Protein AF-A0A9X8VDI2-F1 (afdb_monomer_lite)

Secondary structure (DSSP, 8-state):
---EEEEEEE--SSSS-EEEEEEEE--STT-EEEE--SEEESBTTB---GGGTT-SS--EEEEEEEEEEEEEE---BTTB--EEEEE--B--SS-HHHHHH-B-SS--SSS-EEEEESSSS--TT-TTB--TTS-EEEPTT--TT---EEEEEEEEEEEEE--STTTT---

Structure (mmCIF, N/CA/C/O backbone):
data_AF-A0A9X8VDI2-F1
#
_entry.id   AF-A0A9X8VDI2-F1
#
loop_
_atom_site.group_PDB
_atom_site.id
_atom_site.type_symbol
_atom_site.label_atom_id
_atom_site.label_alt_id
_atom_site.label_comp_id
_atom_site.label_asym_id
_atom_site.label_entity_id
_atom_site.label_seq_id
_atom_site.pdbx_PDB_ins_code
_atom_site.Cartn_x
_atom_site.Cartn_y
_atom_site.Cartn_z
_atom_site.occupancy
_atom_site.B_iso_or_equiv
_atom_site.auth_seq_id
_atom_site.auth_comp_id
_atom_site.auth_asym_id
_atom_site.auth_atom_id
_atom_site.pdbx_PDB_model_num
ATOM 1 N N . MET A 1 1 ? -3.821 7.337 20.332 1.00 27.84 1 MET A N 1
ATOM 2 C CA . MET A 1 1 ? -2.584 6.527 20.353 1.00 27.84 1 MET A CA 1
ATOM 3 C C . MET A 1 1 ? -2.628 5.648 19.112 1.00 27.84 1 MET A C 1
ATOM 5 O O . MET A 1 1 ? -3.601 4.920 18.963 1.00 27.84 1 MET A O 1
ATOM 9 N N . PHE A 1 2 ? -1.715 5.857 18.162 1.00 29.69 2 PHE A N 1
ATOM 10 C CA . PHE A 1 2 ? -1.775 5.280 16.810 1.00 29.69 2 PHE A CA 1
ATOM 11 C C . PHE A 1 2 ? -1.030 3.942 16.758 1.00 29.69 2 PHE A C 1
ATOM 13 O O . PHE A 1 2 ? 0.039 3.830 17.352 1.00 29.69 2 PHE A O 1
ATOM 20 N N . GLY A 1 3 ? -1.605 2.956 16.066 1.00 29.02 3 GLY A N 1
ATOM 21 C CA . GLY A 1 3 ? -0.932 1.697 15.751 1.00 29.02 3 GLY A CA 1
ATOM 22 C C . GLY A 1 3 ? 0.097 1.911 14.644 1.00 29.02 3 GLY A C 1
ATOM 23 O O . GLY A 1 3 ? -0.176 2.607 13.665 1.00 29.02 3 GLY A O 1
ATOM 24 N N . LEU A 1 4 ? 1.283 1.349 14.832 1.00 32.28 4 LEU A N 1
ATOM 25 C CA . LEU A 1 4 ? 2.381 1.329 13.875 1.00 32.28 4 LEU A CA 1
ATOM 26 C C . LEU A 1 4 ? 2.531 -0.109 13.361 1.00 32.28 4 LEU A C 1
ATOM 28 O O . LEU A 1 4 ? 2.728 -1.028 14.159 1.00 32.28 4 LEU A O 1
ATOM 32 N N . LEU A 1 5 ? 2.415 -0.306 12.048 1.00 30.62 5 LEU A N 1
ATOM 33 C CA . LEU A 1 5 ? 2.764 -1.564 11.388 1.00 30.62 5 LEU A CA 1
ATOM 34 C C . LEU A 1 5 ? 4.157 -1.405 10.792 1.00 30.62 5 LEU A C 1
ATOM 36 O O . LEU A 1 5 ? 4.318 -0.597 9.880 1.00 30.62 5 LEU A O 1
ATOM 40 N N . THR A 1 6 ? 5.145 -2.146 11.291 1.00 32.78 6 THR A N 1
ATOM 41 C CA . THR A 1 6 ? 6.490 -2.179 10.691 1.00 32.78 6 THR A CA 1
ATOM 42 C C . THR A 1 6 ? 6.618 -3.413 9.801 1.00 32.78 6 THR A C 1
ATOM 44 O O . THR A 1 6 ? 6.238 -4.512 10.210 1.00 32.78 6 THR A O 1
ATOM 47 N N . PHE A 1 7 ? 7.162 -3.258 8.598 1.00 40.97 7 PHE A N 1
ATOM 48 C CA . PHE A 1 7 ? 7.333 -4.337 7.631 1.00 40.97 7 PHE A CA 1
ATOM 49 C C . PHE A 1 7 ? 8.689 -4.282 6.931 1.00 40.97 7 PHE A C 1
ATOM 51 O O . PHE A 1 7 ? 9.320 -3.227 6.808 1.00 40.97 7 PHE A O 1
ATOM 58 N N . SER A 1 8 ? 9.094 -5.438 6.416 1.00 32.66 8 SER A N 1
ATOM 59 C CA . SER A 1 8 ? 10.235 -5.595 5.526 1.00 32.66 8 SER A CA 1
ATOM 60 C C . SER A 1 8 ? 9.744 -6.259 4.228 1.00 32.66 8 SER A C 1
ATOM 62 O O . SER A 1 8 ? 9.146 -7.329 4.227 1.00 32.66 8 SER A O 1
ATOM 64 N N . ALA A 1 9 ? 9.901 -5.568 3.095 1.00 33.50 9 ALA A N 1
ATOM 65 C CA . ALA A 1 9 ? 9.473 -6.038 1.772 1.00 33.50 9 ALA A CA 1
ATOM 66 C C . ALA A 1 9 ? 10.659 -6.575 0.955 1.00 33.50 9 ALA A C 1
ATOM 68 O O . ALA A 1 9 ? 11.497 -5.788 0.530 1.00 33.50 9 ALA A O 1
ATOM 69 N N . TRP A 1 10 ? 10.743 -7.880 0.688 1.00 35.03 10 TRP A N 1
ATOM 70 C CA . TRP A 1 10 ? 11.850 -8.453 -0.091 1.00 35.03 10 TRP A CA 1
ATOM 71 C C . TRP A 1 10 ? 11.671 -8.279 -1.598 1.00 35.03 10 TRP A C 1
ATOM 73 O O . TRP A 1 10 ? 10.727 -8.807 -2.182 1.00 35.03 10 TR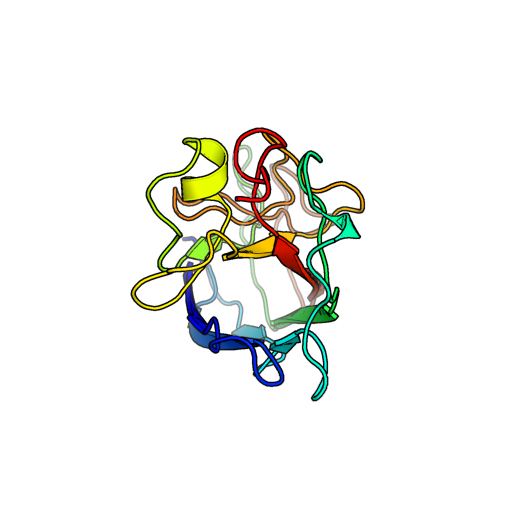P A O 1
ATOM 83 N N . SER A 1 11 ? 12.617 -7.583 -2.250 1.00 35.19 11 SER A N 1
ATOM 84 C CA . SER A 1 11 ? 12.797 -7.681 -3.702 1.00 35.19 11 SER A CA 1
ATOM 85 C C . SER A 1 11 ? 13.774 -8.818 -3.991 1.00 35.19 11 SER A C 1
ATOM 87 O O . SER A 1 11 ? 14.989 -8.655 -3.852 1.00 35.19 11 SER A O 1
ATOM 89 N N . ALA A 1 12 ? 13.260 -9.984 -4.375 1.00 29.02 12 ALA A N 1
ATOM 90 C CA . ALA A 1 12 ? 14.117 -11.021 -4.922 1.00 29.02 12 ALA A CA 1
ATOM 91 C C . ALA A 1 12 ? 14.601 -10.584 -6.312 1.00 29.02 12 ALA A C 1
ATOM 93 O O . ALA A 1 12 ? 1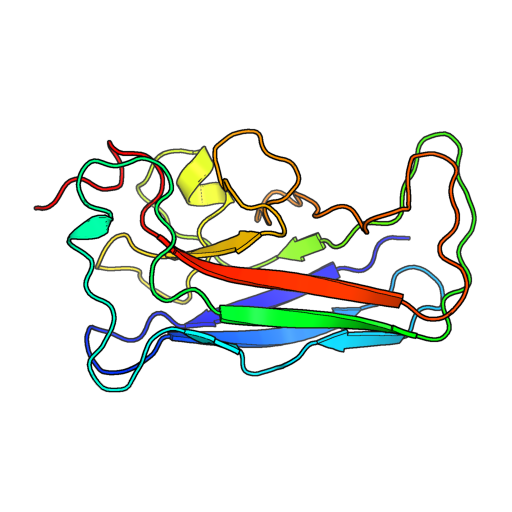3.815 -10.189 -7.175 1.00 29.02 12 ALA A O 1
ATOM 94 N N . VAL A 1 13 ? 15.917 -10.661 -6.504 1.00 31.91 13 VAL A N 1
ATOM 95 C CA . VAL A 1 13 ? 16.602 -10.671 -7.803 1.00 31.91 13 VAL A CA 1
ATOM 96 C C . VAL A 1 13 ? 15.787 -11.506 -8.788 1.00 31.91 13 VAL A C 1
ATOM 98 O O . VAL A 1 13 ? 15.445 -12.618 -8.415 1.00 31.91 13 VAL A O 1
ATOM 101 N N . ASN A 1 14 ? 15.490 -10.965 -9.980 1.00 39.28 14 ASN A N 1
ATOM 102 C CA . ASN A 1 14 ? 14.884 -11.548 -11.201 1.00 39.28 14 ASN A CA 1
ATOM 103 C C . ASN A 1 14 ? 14.701 -13.094 -11.297 1.00 39.28 14 ASN A C 1
ATOM 105 O O . ASN A 1 14 ? 15.073 -13.711 -12.290 1.00 39.28 14 ASN A O 1
ATOM 109 N N . THR A 1 15 ? 14.088 -13.726 -10.296 1.00 36.44 15 THR A N 1
ATOM 110 C CA . THR A 1 15 ? 13.671 -15.129 -10.224 1.00 36.44 15 THR A CA 1
ATOM 111 C C . THR A 1 15 ? 12.573 -15.257 -9.159 1.00 36.44 15 THR A C 1
ATOM 113 O O . THR A 1 15 ? 12.837 -15.554 -7.997 1.00 36.44 15 THR A O 1
ATOM 116 N N . GLY A 1 16 ? 11.318 -15.054 -9.562 1.00 52.56 16 GLY A N 1
ATOM 117 C CA . GLY A 1 16 ? 10.251 -15.963 -9.139 1.00 52.56 16 GLY A CA 1
ATOM 118 C C . GLY A 1 16 ? 9.221 -15.543 -8.088 1.00 52.56 16 GLY A C 1
ATOM 119 O O . GLY A 1 16 ? 8.296 -16.327 -7.959 1.00 52.56 16 GLY A O 1
ATOM 120 N N . THR A 1 17 ? 9.341 -14.407 -7.377 1.00 58.12 17 THR A N 1
ATOM 121 C CA . THR A 1 17 ? 8.271 -13.695 -6.608 1.00 58.12 17 THR A CA 1
ATOM 122 C C . THR A 1 17 ? 8.881 -12.666 -5.644 1.00 58.12 17 THR A C 1
ATOM 124 O O . THR A 1 17 ? 9.980 -12.895 -5.143 1.00 58.12 17 THR A O 1
ATOM 127 N N . SER A 1 18 ? 8.156 -11.591 -5.312 1.00 68.81 18 SER A N 1
ATOM 128 C CA . SER A 1 18 ? 8.469 -10.721 -4.157 1.00 68.81 18 SER A CA 1
ATOM 129 C C . SER A 1 18 ? 7.523 -11.027 -2.993 1.00 68.81 18 SER A C 1
ATOM 131 O O . SER A 1 18 ? 6.358 -11.343 -3.230 1.00 68.81 18 SER A O 1
ATOM 133 N N . THR A 1 19 ? 7.987 -10.920 -1.746 1.00 70.12 19 THR A N 1
ATOM 134 C CA . THR A 1 19 ? 7.151 -11.146 -0.553 1.00 70.12 19 THR A CA 1
ATOM 135 C C . THR A 1 19 ? 7.104 -9.919 0.349 1.00 70.12 19 THR A C 1
ATOM 137 O O . THR A 1 19 ? 8.076 -9.169 0.467 1.00 70.12 19 THR A O 1
ATOM 140 N N . ILE A 1 20 ? 5.952 -9.712 0.985 1.00 74.88 20 ILE A N 1
ATOM 141 C CA . ILE A 1 20 ? 5.776 -8.744 2.070 1.00 74.88 20 ILE A CA 1
ATOM 142 C C . ILE A 1 20 ? 5.532 -9.526 3.350 1.00 74.88 20 ILE A C 1
ATOM 144 O O . ILE A 1 20 ? 4.551 -10.270 3.436 1.00 74.88 20 ILE A O 1
ATOM 148 N N . ASP A 1 21 ? 6.404 -9.306 4.329 1.00 74.75 21 ASP A N 1
ATOM 149 C CA . ASP A 1 21 ? 6.297 -9.866 5.667 1.00 74.75 21 ASP A CA 1
ATOM 150 C C . ASP A 1 21 ? 6.060 -8.744 6.684 1.00 74.75 21 ASP A C 1
ATOM 152 O O . ASP A 1 21 ? 6.759 -7.724 6.714 1.00 74.75 21 ASP A O 1
ATOM 156 N N . PHE A 1 22 ? 5.043 -8.929 7.526 1.00 69.56 22 PHE A N 1
ATOM 157 C CA . PHE A 1 22 ? 4.727 -7.994 8.602 1.00 69.56 22 PHE A CA 1
ATOM 158 C C . PHE A 1 22 ? 5.452 -8.418 9.881 1.00 69.56 22 PHE A C 1
ATOM 160 O O . PHE A 1 22 ? 5.094 -9.412 10.511 1.00 69.56 22 PHE A O 1
ATOM 167 N N . GLU A 1 23 ? 6.473 -7.653 10.271 1.00 62.00 23 GLU A N 1
ATOM 168 C CA . GLU A 1 23 ? 7.329 -7.975 11.421 1.00 62.00 23 GLU A CA 1
ATOM 169 C C . GLU A 1 23 ? 6.685 -7.599 12.754 1.00 62.00 23 GLU A C 1
ATOM 171 O O . GLU A 1 23 ? 6.839 -8.305 13.751 1.00 62.00 23 GLU A O 1
ATOM 176 N N . SER A 1 24 ? 5.959 -6.479 12.790 1.00 61.19 24 SER A N 1
ATOM 177 C CA . SER A 1 24 ? 5.204 -6.088 13.973 1.00 61.19 24 SER A CA 1
ATOM 178 C C . SER A 1 24 ? 3.877 -5.454 13.598 1.00 61.19 24 SER A C 1
ATOM 180 O O . SER A 1 24 ? 3.771 -4.646 12.672 1.00 61.19 24 SER A O 1
ATOM 182 N N . ILE A 1 25 ? 2.848 -5.851 14.343 1.00 59.12 25 ILE A N 1
ATOM 183 C CA . ILE A 1 25 ? 1.482 -5.414 14.132 1.00 59.12 25 ILE A CA 1
ATOM 184 C C . ILE A 1 25 ? 0.942 -4.898 15.459 1.00 59.12 25 ILE A C 1
ATOM 186 O O . ILE A 1 25 ? 0.690 -5.667 16.384 1.00 59.12 25 ILE A O 1
ATOM 190 N N . THR A 1 26 ? 0.784 -3.578 15.561 1.00 58.75 26 THR A N 1
ATOM 191 C CA . THR A 1 26 ? 0.264 -2.936 16.771 1.00 58.75 26 THR A CA 1
ATOM 192 C C . THR A 1 26 ? -1.071 -2.255 16.499 1.00 58.75 26 THR A C 1
ATOM 194 O O . THR A 1 26 ? -1.253 -1.563 15.497 1.00 58.75 26 THR A O 1
ATOM 197 N N . GLY A 1 27 ? -2.024 -2.450 17.408 1.00 58.75 27 GLY A N 1
ATOM 198 C CA . GLY A 1 27 ? -3.283 -1.717 17.406 1.00 58.75 27 GLY A CA 1
ATOM 199 C C . GLY A 1 27 ? -3.162 -0.378 18.118 1.00 58.75 27 GLY A C 1
ATOM 200 O O . GLY A 1 27 ? -2.479 -0.249 19.132 1.00 58.75 27 GLY A O 1
ATOM 201 N N . GLY A 1 28 ? -3.857 0.633 17.599 1.00 62.22 28 GLY A N 1
ATOM 202 C CA . GLY A 1 28 ? -4.117 1.857 18.350 1.00 62.22 28 GLY A CA 1
ATOM 203 C C . GLY A 1 28 ? -5.293 1.652 19.307 1.00 62.22 28 GLY A C 1
ATOM 204 O O . GLY A 1 28 ? -6.346 1.170 18.892 1.00 62.22 28 GLY A O 1
ATOM 205 N N . GLY A 1 29 ? -5.141 2.028 20.579 1.00 69.12 29 GLY A N 1
ATOM 206 C CA . GLY A 1 29 ? -6.183 1.808 21.591 1.00 69.12 29 GLY A CA 1
ATOM 207 C C . GLY A 1 29 ? -6.276 0.336 22.005 1.00 69.12 29 GLY A C 1
ATOM 208 O O . GLY A 1 29 ? -5.273 -0.233 22.422 1.00 69.12 29 GLY A O 1
ATOM 209 N N . THR A 1 30 ? -7.469 -0.264 21.912 1.00 75.19 30 THR A N 1
ATOM 210 C CA . THR A 1 30 ? -7.740 -1.663 22.315 1.00 75.19 30 THR A CA 1
ATOM 211 C C . THR A 1 30 ? -7.868 -2.644 21.144 1.00 75.19 30 THR A C 1
ATOM 213 O O . THR A 1 30 ? -8.192 -3.806 21.369 1.00 75.19 30 THR A O 1
ATOM 216 N N . CYS A 1 31 ? -7.667 -2.197 19.901 1.00 81.75 31 CYS A N 1
ATOM 217 C CA . CYS A 1 31 ? -7.798 -3.060 18.727 1.00 81.75 31 CYS A CA 1
ATOM 218 C C . CYS A 1 31 ? -6.734 -4.164 18.729 1.00 81.75 31 CYS A C 1
ATOM 220 O O . CYS A 1 31 ? -5.541 -3.871 18.818 1.00 81.75 31 CYS A O 1
ATOM 222 N N . ALA A 1 32 ? -7.143 -5.410 18.513 1.00 85.19 32 ALA A N 1
ATOM 223 C CA . ALA A 1 32 ? -6.243 -6.421 17.976 1.00 85.19 32 ALA A CA 1
ATOM 224 C C . ALA A 1 32 ? -6.169 -6.253 16.454 1.00 85.19 32 ALA A C 1
ATOM 226 O O . ALA A 1 32 ? -7.169 -5.945 15.805 1.00 85.19 32 ALA A O 1
ATOM 227 N N . VAL A 1 33 ? -4.975 -6.417 15.894 1.00 85.31 33 VAL A N 1
ATOM 228 C CA . VAL A 1 33 ? -4.717 -6.231 14.465 1.00 85.31 33 VAL A CA 1
ATOM 229 C C . VAL A 1 33 ? -4.056 -7.495 13.934 1.00 85.31 33 VAL A C 1
ATOM 231 O O . VAL A 1 33 ? -3.195 -8.070 14.598 1.00 85.31 33 VAL A O 1
ATOM 234 N N . SER A 1 34 ? -4.451 -7.925 12.743 1.00 87.06 34 SER A N 1
ATOM 235 C CA . SER A 1 34 ? -3.780 -8.983 11.990 1.00 87.06 34 SER A CA 1
ATOM 236 C C . SER A 1 34 ? -3.747 -8.641 10.504 1.00 87.06 34 SER A C 1
ATOM 238 O O . SER A 1 34 ? -4.522 -7.811 10.026 1.00 87.06 34 SER A O 1
ATOM 240 N N . ALA A 1 35 ? -2.828 -9.261 9.775 1.00 88.12 35 ALA A N 1
ATOM 241 C CA . ALA A 1 35 ? -2.655 -9.075 8.343 1.00 88.12 35 ALA A CA 1
ATOM 242 C C . ALA A 1 35 ? -2.537 -10.437 7.663 1.00 88.12 35 ALA A C 1
ATOM 244 O O . ALA A 1 35 ? -1.972 -11.366 8.248 1.00 88.12 35 ALA A O 1
ATOM 245 N N . ASP A 1 36 ? -3.024 -10.545 6.430 1.00 88.62 36 ASP A N 1
ATOM 246 C CA . ASP A 1 36 ? -2.667 -11.682 5.584 1.00 88.62 36 ASP A CA 1
ATOM 247 C C . ASP A 1 36 ? -1.154 -11.603 5.304 1.00 88.62 36 ASP A C 1
ATOM 249 O O . ASP A 1 36 ? -0.672 -10.623 4.737 1.00 88.62 36 ASP A O 1
ATOM 253 N N . SER A 1 37 ? -0.396 -12.607 5.747 1.00 83.38 37 SER A N 1
ATOM 254 C CA . SER A 1 37 ? 1.067 -12.652 5.634 1.00 83.38 37 SER A CA 1
ATOM 255 C C . SER A 1 37 ? 1.539 -14.100 5.456 1.00 83.38 37 SER A C 1
ATOM 257 O O . SER A 1 37 ? 1.017 -14.978 6.151 1.00 83.38 37 SER A O 1
ATOM 259 N N . PRO A 1 38 ? 2.535 -14.373 4.593 1.00 84.12 38 PRO A N 1
ATOM 260 C CA . PRO A 1 38 ? 3.175 -13.435 3.664 1.00 84.12 38 PRO A CA 1
ATOM 261 C C . PRO A 1 38 ? 2.256 -13.046 2.497 1.00 84.12 38 PRO A C 1
ATOM 263 O O . PRO A 1 38 ? 1.461 -13.859 2.021 1.00 84.12 38 PRO A O 1
ATOM 266 N N . VAL A 1 39 ? 2.406 -11.822 1.983 1.00 85.62 39 VAL A N 1
ATOM 267 C CA . VAL A 1 39 ? 1.780 -11.417 0.711 1.00 85.62 39 VAL A CA 1
ATOM 268 C C . VAL A 1 39 ? 2.756 -11.693 -0.421 1.00 85.62 39 VAL A C 1
ATOM 270 O O . VAL A 1 39 ? 3.843 -11.121 -0.453 1.00 85.62 39 VAL A O 1
ATOM 273 N N . VAL A 1 40 ? 2.365 -12.553 -1.358 1.00 84.12 40 VAL A N 1
ATOM 274 C CA . VAL A 1 40 ? 3.191 -12.940 -2.507 1.00 84.12 40 VAL A CA 1
ATOM 275 C C . VAL A 1 40 ? 2.813 -12.101 -3.732 1.00 84.12 40 VAL A C 1
ATOM 277 O O . VAL A 1 40 ? 1.639 -12.009 -4.100 1.00 84.12 40 VAL A O 1
ATOM 280 N N . LEU A 1 41 ? 3.811 -11.480 -4.360 1.00 83.25 41 LEU A N 1
ATOM 281 C CA . LEU A 1 41 ? 3.687 -10.653 -5.560 1.00 83.25 41 LEU A CA 1
ATOM 282 C C . LEU A 1 41 ? 4.341 -11.347 -6.756 1.00 83.25 41 LEU A C 1
ATOM 284 O O . LEU A 1 41 ? 5.503 -11.760 -6.690 1.00 83.25 41 LEU A O 1
ATOM 288 N N . GLY A 1 42 ? 3.611 -11.398 -7.871 1.00 76.19 42 GLY A N 1
ATOM 289 C CA . GLY A 1 42 ? 4.053 -12.070 -9.093 1.00 76.19 42 GLY A CA 1
ATOM 290 C C . GLY A 1 42 ? 3.939 -13.593 -9.023 1.00 76.19 42 GLY A C 1
ATOM 291 O O . GLY A 1 42 ? 3.258 -14.145 -8.159 1.00 76.19 42 GLY A O 1
ATOM 292 N N . ASP A 1 43 ? 4.591 -14.273 -9.964 1.00 72.12 43 ASP A N 1
ATOM 293 C CA . ASP A 1 43 ? 4.636 -15.732 -10.026 1.00 72.12 43 ASP A CA 1
ATOM 294 C C . ASP A 1 43 ? 6.064 -16.250 -10.261 1.00 72.12 43 ASP A C 1
ATOM 296 O O . ASP A 1 43 ? 7.018 -15.478 -10.399 1.00 72.12 43 ASP A O 1
ATOM 300 N N . LYS A 1 44 ? 6.202 -17.581 -10.353 1.00 64.12 44 LYS A N 1
ATOM 301 C CA . LYS A 1 44 ? 7.481 -18.275 -10.580 1.00 64.12 44 LYS A CA 1
ATOM 302 C C . LYS A 1 44 ? 8.237 -17.825 -11.839 1.00 64.12 44 LYS A C 1
ATOM 304 O O . LYS A 1 44 ? 9.422 -18.118 -11.965 1.00 64.12 44 LYS A O 1
ATOM 309 N N . ASN A 1 45 ? 7.556 -17.188 -12.789 1.00 67.69 45 ASN A N 1
ATOM 310 C CA . ASN A 1 45 ? 8.125 -16.678 -14.032 1.00 67.69 45 ASN A CA 1
ATOM 311 C C . ASN A 1 45 ? 8.592 -15.215 -13.894 1.00 67.69 45 ASN A C 1
ATOM 313 O O . ASN A 1 45 ? 9.204 -14.689 -14.818 1.00 67.69 45 ASN A O 1
ATOM 317 N N . GLY A 1 46 ? 8.354 -14.580 -12.743 1.00 71.50 46 GLY A N 1
ATOM 318 C CA . GLY A 1 46 ? 8.711 -13.195 -12.461 1.00 71.50 46 GLY A CA 1
ATOM 319 C C . GLY A 1 46 ? 7.592 -12.207 -12.790 1.00 71.50 46 GLY A C 1
ATOM 320 O O . GLY A 1 46 ? 6.438 -12.571 -13.002 1.00 71.50 46 GLY A O 1
ATOM 321 N N . ILE A 1 47 ? 7.940 -10.922 -12.792 1.00 80.12 47 ILE A N 1
ATOM 322 C CA . ILE A 1 47 ? 7.043 -9.825 -13.155 1.00 80.12 47 ILE A CA 1
ATOM 323 C C . ILE A 1 47 ? 7.668 -9.122 -14.354 1.00 80.12 47 ILE A C 1
ATOM 325 O O . ILE A 1 47 ? 8.796 -8.649 -14.257 1.00 80.12 47 ILE A O 1
ATOM 329 N N . ASP A 1 48 ? 6.939 -9.051 -15.467 1.00 82.94 48 ASP A N 1
ATOM 330 C CA . ASP A 1 48 ? 7.371 -8.296 -16.644 1.00 82.94 48 ASP A CA 1
ATOM 331 C C . ASP A 1 48 ? 7.358 -6.784 -16.336 1.00 82.94 48 ASP A C 1
ATOM 333 O O . ASP A 1 48 ? 6.282 -6.243 -16.054 1.00 82.94 48 ASP A O 1
ATOM 337 N N . PRO A 1 49 ? 8.513 -6.087 -16.382 1.00 83.62 49 PRO A N 1
ATOM 338 C CA . PRO A 1 49 ? 8.581 -4.657 -16.102 1.00 83.62 49 PRO A CA 1
ATOM 339 C C . PRO A 1 49 ? 8.134 -3.782 -17.280 1.00 83.62 49 PRO A C 1
ATOM 341 O O . PRO A 1 49 ? 7.845 -2.602 -17.079 1.00 83.62 49 PRO A O 1
ATOM 344 N N . THR A 1 50 ? 8.043 -4.335 -18.496 1.00 85.31 50 THR A N 1
ATOM 345 C CA . THR A 1 50 ? 7.760 -3.598 -19.740 1.00 85.31 50 THR A CA 1
ATOM 346 C C . THR A 1 50 ? 6.533 -2.684 -19.655 1.00 85.31 50 THR A C 1
ATOM 348 O O . THR A 1 50 ? 6.598 -1.553 -20.141 1.00 85.31 50 THR A O 1
ATOM 351 N N . PRO A 1 51 ? 5.413 -3.080 -19.013 1.00 88.56 51 PRO A N 1
ATOM 352 C CA . PRO A 1 51 ? 4.240 -2.218 -18.938 1.00 88.56 51 PRO A CA 1
ATOM 353 C C . PRO A 1 51 ? 4.450 -0.937 -18.127 1.00 88.56 51 PRO A C 1
ATOM 355 O O . PRO A 1 51 ? 3.679 0.005 -18.335 1.00 88.56 51 PRO A O 1
ATOM 358 N N . ALA A 1 52 ? 5.436 -0.911 -17.224 1.00 87.62 52 ALA A N 1
ATOM 359 C CA . ALA A 1 52 ? 5.733 0.212 -16.338 1.00 87.62 52 ALA A CA 1
ATOM 360 C C . ALA A 1 52 ? 6.772 1.190 -16.899 1.00 87.62 52 ALA A C 1
ATOM 362 O O . ALA A 1 52 ? 6.888 2.298 -16.379 1.00 87.62 52 ALA A O 1
ATOM 363 N N . LEU A 1 53 ? 7.498 0.808 -17.953 1.00 87.88 53 LEU A N 1
ATOM 364 C CA . LEU A 1 53 ? 8.525 1.660 -18.544 1.00 87.88 53 LEU A CA 1
ATOM 365 C C . LEU A 1 53 ? 7.925 2.979 -19.041 1.00 87.88 53 LEU A C 1
ATOM 367 O O . LEU A 1 53 ? 6.868 2.986 -19.679 1.00 87.88 53 LEU A O 1
ATOM 371 N N . ASP A 1 54 ? 8.600 4.081 -18.710 1.00 88.81 54 ASP A N 1
ATOM 372 C CA . ASP A 1 54 ? 8.224 5.457 -19.065 1.00 88.81 54 ASP A CA 1
ATOM 373 C C . ASP A 1 54 ? 6.807 5.880 -18.626 1.00 88.81 54 ASP A C 1
ATOM 375 O O . ASP A 1 54 ? 6.233 6.826 -19.173 1.00 88.81 54 ASP A O 1
ATOM 379 N N . LYS A 1 55 ? 6.221 5.201 -17.631 1.00 89.50 55 LYS A N 1
ATOM 380 C CA . LYS A 1 55 ? 4.882 5.512 -17.116 1.00 89.50 55 LYS A CA 1
ATOM 381 C C . LYS A 1 55 ? 4.892 5.808 -15.628 1.00 89.50 55 LYS A C 1
ATOM 383 O O . LYS A 1 55 ? 5.633 5.217 -14.852 1.00 89.50 55 LYS A O 1
ATOM 388 N N . ASP A 1 56 ? 3.995 6.702 -15.238 1.00 90.00 56 ASP A N 1
ATOM 389 C CA . ASP A 1 56 ? 3.768 7.057 -13.847 1.00 90.00 56 ASP A CA 1
ATOM 390 C C . ASP A 1 56 ? 2.973 5.966 -13.117 1.00 90.00 56 ASP A C 1
ATOM 392 O O . ASP A 1 56 ? 1.872 5.597 -13.525 1.00 90.00 56 ASP A O 1
ATOM 396 N N . TRP A 1 57 ? 3.532 5.490 -12.005 1.00 89.12 57 TRP A N 1
ATOM 397 C CA . TRP A 1 57 ? 2.870 4.712 -10.957 1.00 89.12 57 TRP A CA 1
ATOM 398 C C . TRP A 1 57 ? 2.136 3.448 -11.423 1.00 89.12 57 TRP A C 1
ATOM 400 O O . TRP A 1 57 ? 1.101 3.052 -10.882 1.00 89.12 57 TRP A O 1
ATOM 410 N N . VAL A 1 58 ? 2.711 2.748 -12.399 1.00 88.88 58 VAL A N 1
ATOM 411 C CA . VAL A 1 58 ? 2.202 1.442 -12.824 1.00 88.88 58 VAL A CA 1
ATOM 412 C C . VAL A 1 58 ? 2.511 0.387 -11.760 1.00 88.88 58 VAL A C 1
ATOM 414 O O . VAL A 1 58 ? 3.669 0.078 -11.488 1.00 88.88 58 VAL A O 1
ATOM 417 N N . GLY A 1 59 ? 1.456 -0.190 -11.181 1.00 88.69 59 GLY A N 1
ATOM 418 C CA . GLY A 1 59 ? 1.543 -1.350 -10.296 1.00 88.69 59 GLY A CA 1
ATOM 419 C C . GLY A 1 59 ? 1.477 -2.666 -11.074 1.00 88.69 59 GLY A C 1
ATOM 420 O O . GLY A 1 59 ? 0.438 -2.999 -11.648 1.00 88.69 59 GLY A O 1
ATOM 421 N N . LEU A 1 60 ? 2.568 -3.423 -11.055 1.00 87.19 60 LEU A N 1
ATOM 422 C CA . LEU A 1 60 ? 2.733 -4.734 -11.677 1.00 87.19 60 LEU A CA 1
ATOM 423 C C . LEU A 1 60 ? 2.506 -5.861 -10.658 1.00 87.19 60 LEU A C 1
ATOM 425 O O . LEU A 1 60 ? 2.761 -5.683 -9.468 1.00 87.19 60 LEU A O 1
ATOM 429 N N . GLY A 1 61 ? 2.052 -7.033 -11.117 1.00 83.25 61 GLY A N 1
ATOM 430 C CA . GLY A 1 61 ? 1.884 -8.207 -10.246 1.00 83.25 61 GLY A CA 1
ATOM 431 C C . GLY A 1 61 ? 0.980 -7.943 -9.036 1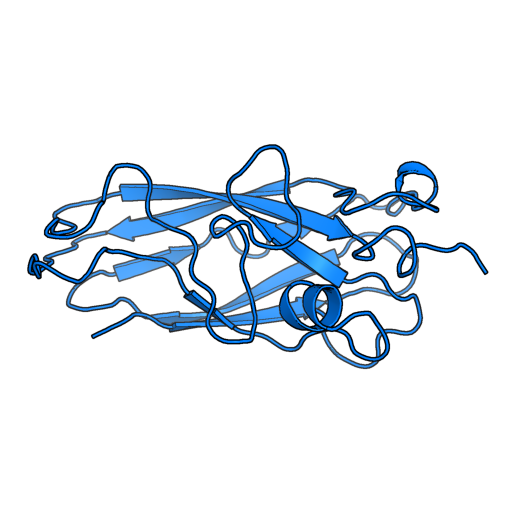.00 83.25 61 GLY A C 1
ATOM 432 O O . GLY A 1 61 ? 1.330 -8.316 -7.921 1.00 83.25 61 GLY A O 1
ATOM 433 N N . LYS A 1 62 ? -0.135 -7.233 -9.257 1.00 89.00 62 LYS A N 1
ATOM 434 C CA . LYS A 1 62 ? -1.052 -6.763 -8.209 1.00 89.00 62 LYS A CA 1
ATOM 435 C C . LYS A 1 62 ? -1.611 -7.930 -7.390 1.00 89.00 62 LYS A C 1
ATOM 437 O O . LYS A 1 62 ? -2.238 -8.824 -7.957 1.00 89.00 62 LYS A O 1
ATOM 442 N N . THR A 1 63 ? -1.493 -7.842 -6.070 1.00 90.62 63 THR A N 1
ATOM 443 C CA . THR A 1 63 ? -2.075 -8.797 -5.120 1.00 90.62 63 THR A CA 1
ATOM 444 C C . THR A 1 63 ? -2.884 -8.050 -4.070 1.00 90.62 63 THR A C 1
ATOM 446 O O . THR A 1 63 ? -2.411 -7.084 -3.471 1.00 90.62 63 THR A O 1
ATOM 449 N N . THR A 1 64 ? -4.114 -8.495 -3.830 1.00 92.94 64 THR A N 1
ATOM 450 C CA . THR A 1 64 ? -4.951 -7.989 -2.737 1.00 92.94 64 THR A CA 1
ATOM 451 C C . THR A 1 64 ? -4.680 -8.758 -1.453 1.00 92.94 64 THR A C 1
ATOM 453 O O . THR A 1 64 ? -4.558 -9.980 -1.488 1.00 92.94 64 THR A O 1
ATOM 456 N N . PHE A 1 65 ? -4.676 -8.061 -0.325 1.00 91.75 65 PHE A N 1
ATOM 457 C CA . PHE A 1 65 ? -4.549 -8.647 1.007 1.00 91.75 65 PHE A CA 1
ATOM 458 C C . PHE A 1 65 ? -5.383 -7.846 2.011 1.00 91.75 65 PHE A C 1
ATOM 460 O O . PHE A 1 65 ? -5.807 -6.722 1.723 1.00 91.75 65 PHE A O 1
ATOM 467 N N . LYS A 1 66 ? -5.662 -8.418 3.181 1.00 93.06 66 LYS A N 1
ATOM 468 C CA . LYS A 1 66 ? -6.484 -7.776 4.209 1.00 93.06 66 LYS A CA 1
ATOM 469 C C . LYS A 1 66 ? -5.688 -7.437 5.456 1.00 93.06 66 LYS A C 1
ATOM 471 O O . LYS A 1 66 ? -4.840 -8.204 5.905 1.00 93.06 66 LYS A O 1
ATOM 476 N N . ILE A 1 67 ? -6.044 -6.300 6.045 1.00 90.31 67 ILE A N 1
ATOM 477 C CA . ILE A 1 67 ? -5.747 -5.957 7.433 1.00 90.31 67 ILE A CA 1
ATOM 478 C C . ILE A 1 67 ? -7.045 -6.092 8.220 1.00 90.31 67 ILE A C 1
ATOM 480 O O . ILE A 1 67 ? -8.016 -5.388 7.944 1.00 90.31 67 ILE A O 1
ATOM 484 N N . ASN A 1 68 ? -7.071 -6.991 9.196 1.00 90.62 68 ASN A N 1
ATOM 485 C CA . ASN A 1 68 ? -8.221 -7.202 10.063 1.00 90.62 68 ASN A CA 1
ATOM 486 C C . ASN A 1 68 ? -8.000 -6.481 11.390 1.00 90.62 68 ASN A C 1
ATOM 488 O O . ASN A 1 68 ? -6.938 -6.583 12.003 1.00 90.62 68 ASN A O 1
ATOM 492 N N . LEU A 1 69 ? -9.021 -5.752 11.824 1.00 89.25 69 LEU A N 1
ATOM 493 C CA . LEU A 1 69 ? -9.073 -5.028 13.084 1.00 89.25 69 LEU A CA 1
ATOM 494 C C . LEU A 1 69 ? -10.217 -5.631 13.893 1.00 89.25 69 LEU A C 1
ATOM 496 O O . LEU A 1 69 ? -11.358 -5.619 13.440 1.00 89.25 69 LEU A O 1
ATOM 500 N N . THR A 1 70 ? -9.919 -6.177 15.066 1.00 89.81 70 THR A N 1
ATOM 501 C CA . THR A 1 70 ? -10.896 -6.901 15.891 1.00 89.81 70 THR A CA 1
ATOM 502 C C . THR A 1 70 ? -10.938 -6.350 17.306 1.00 89.81 70 THR A C 1
ATOM 504 O O . THR A 1 70 ? -9.900 -5.982 17.861 1.00 89.81 70 THR A O 1
ATOM 507 N N . GLY A 1 71 ? -12.124 -6.312 17.911 1.00 87.31 71 GLY A N 1
ATOM 508 C CA . GLY A 1 71 ? -12.316 -5.849 19.285 1.00 87.31 71 GLY A CA 1
ATOM 509 C C . GLY A 1 71 ? -11.970 -4.372 19.486 1.00 87.31 71 GLY A C 1
ATOM 510 O O . GLY A 1 71 ? -11.547 -3.969 20.572 1.00 87.31 71 GLY A O 1
ATOM 511 N N . CYS A 1 72 ? -12.106 -3.553 18.443 1.00 85.94 72 CYS A N 1
ATOM 512 C CA . CYS A 1 72 ? -11.772 -2.142 18.537 1.00 85.94 72 CYS A CA 1
ATOM 513 C C . CYS A 1 72 ? -12.747 -1.385 19.437 1.00 85.94 72 CYS A C 1
ATOM 515 O O . CYS A 1 72 ? -13.965 -1.486 19.278 1.00 85.94 72 CYS A O 1
ATOM 517 N N . VAL A 1 73 ? -12.191 -0.579 20.341 1.00 84.31 73 VAL A N 1
ATOM 518 C CA . VAL A 1 73 ? -12.917 0.410 21.140 1.00 84.31 73 VAL A CA 1
ATOM 519 C C . VAL A 1 73 ? -12.185 1.739 20.994 1.00 84.31 73 VAL A C 1
ATOM 521 O O . VAL A 1 73 ? -11.202 2.028 21.679 1.00 84.31 73 VAL A O 1
ATOM 524 N N . GLY A 1 74 ? -12.623 2.519 20.013 1.00 77.75 74 GLY A N 1
ATOM 525 C CA . GLY A 1 74 ? -12.046 3.810 19.679 1.00 77.75 74 GLY A CA 1
ATOM 526 C C . GLY A 1 74 ? -12.697 4.952 20.453 1.00 77.75 74 GLY A C 1
ATOM 527 O O . GLY A 1 74 ? -13.858 4.890 20.850 1.00 77.75 74 GLY A O 1
ATOM 528 N N . LEU A 1 75 ? -11.957 6.050 20.600 1.00 71.38 75 LEU A N 1
ATOM 529 C CA . LEU A 1 75 ? -12.510 7.334 21.024 1.00 71.38 75 LEU A CA 1
ATOM 530 C C . LEU A 1 75 ? -12.491 8.279 19.824 1.00 71.38 75 LEU A C 1
ATOM 532 O O . LEU A 1 75 ? -11.445 8.478 19.205 1.00 71.38 75 LEU A O 1
ATOM 536 N N . GLY A 1 76 ? -13.651 8.839 19.489 1.00 72.56 76 GLY A N 1
ATOM 537 C CA . GLY A 1 76 ? -13.766 9.834 18.430 1.00 72.56 76 GLY A CA 1
ATOM 538 C C . GLY A 1 76 ? -13.137 11.148 18.885 1.00 72.56 76 GLY A C 1
ATOM 539 O O . GLY A 1 76 ? -13.464 11.658 19.954 1.00 72.56 76 GLY A O 1
ATOM 540 N N . GLY A 1 77 ? -12.231 11.696 18.080 1.00 76.81 77 GLY A N 1
ATOM 541 C CA . GLY A 1 77 ? -11.651 13.021 18.293 1.00 76.81 77 GLY A CA 1
ATOM 542 C C . GLY A 1 77 ? -11.968 13.918 17.107 1.00 76.81 77 GLY A C 1
ATOM 543 O O . GLY A 1 77 ? -11.780 13.500 15.968 1.00 76.81 77 GLY A O 1
ATOM 544 N N . ALA A 1 78 ? -12.431 15.147 17.353 1.00 82.62 78 ALA A N 1
ATOM 545 C CA . ALA A 1 78 ? -12.915 16.062 16.309 1.00 82.62 78 ALA A CA 1
ATOM 546 C C . ALA A 1 78 ? -11.906 16.310 1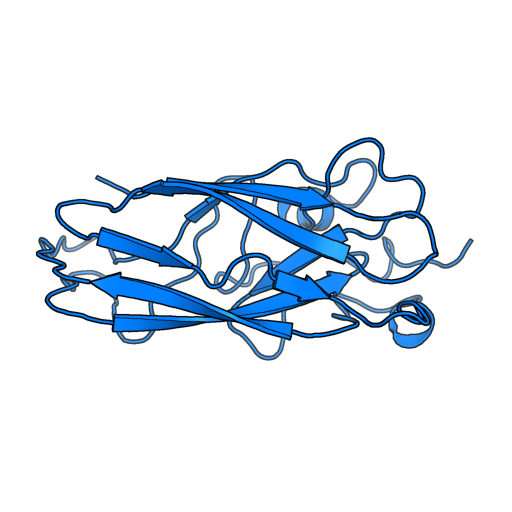5.167 1.00 82.62 78 ALA A C 1
ATOM 548 O O . ALA A 1 78 ? -12.300 16.606 14.044 1.00 82.62 78 ALA A O 1
ATOM 549 N N . THR A 1 79 ? -10.610 16.166 15.447 1.00 83.94 79 THR A N 1
ATOM 550 C CA . THR A 1 79 ? -9.505 16.379 14.500 1.00 83.94 79 THR A CA 1
ATOM 551 C C . THR A 1 79 ? -8.774 15.093 14.111 1.00 83.94 79 THR A C 1
ATOM 553 O O . THR A 1 79 ? -7.763 15.146 13.415 1.00 83.94 79 THR A O 1
ATOM 556 N N . THR A 1 80 ? -9.257 13.928 14.545 1.00 80.56 80 THR A N 1
ATOM 557 C CA . THR A 1 80 ? -8.600 12.636 14.315 1.00 80.56 80 THR A CA 1
ATOM 558 C C . THR A 1 80 ? -9.531 11.659 13.616 1.00 80.56 80 THR A C 1
ATOM 560 O O . THR A 1 80 ? -10.728 11.639 13.896 1.00 80.56 80 THR A O 1
ATOM 563 N N . ALA A 1 81 ? -8.964 10.814 12.758 1.00 84.50 81 ALA A N 1
ATOM 564 C CA . ALA A 1 81 ? -9.646 9.684 12.139 1.00 84.50 81 ALA A CA 1
ATOM 565 C C . ALA A 1 81 ? -8.821 8.395 12.329 1.00 84.50 81 ALA A C 1
ATOM 567 O O . ALA A 1 81 ? -7.582 8.466 12.344 1.00 84.50 81 ALA A O 1
ATOM 568 N N . PRO A 1 82 ? -9.477 7.229 12.458 1.00 82.06 82 PRO A N 1
ATOM 569 C CA . PRO A 1 82 ? -8.832 5.925 12.360 1.00 82.06 82 PRO A CA 1
ATOM 570 C C . PRO A 1 82 ? -8.102 5.754 11.021 1.00 82.06 82 PRO A C 1
ATOM 572 O O . PRO A 1 82 ? -8.642 6.056 9.957 1.00 82.06 82 PRO A O 1
ATOM 575 N N . LYS A 1 83 ? -6.860 5.273 11.074 1.00 85.88 83 LYS A N 1
ATOM 576 C CA . LYS A 1 83 ? -5.984 5.145 9.906 1.00 85.88 83 LYS A CA 1
ATOM 577 C C . LYS A 1 83 ? -4.960 4.034 10.107 1.00 85.88 83 LYS A C 1
ATOM 579 O O . LYS A 1 83 ? -4.594 3.740 11.245 1.00 85.88 83 LYS A O 1
ATOM 584 N N . ILE A 1 84 ? -4.503 3.450 9.008 1.00 84.69 84 ILE A N 1
ATOM 585 C CA . ILE A 1 84 ? -3.458 2.429 8.975 1.00 84.69 84 ILE A CA 1
ATOM 586 C C . ILE A 1 84 ? -2.150 3.114 8.589 1.00 84.69 84 ILE A C 1
ATOM 588 O O . ILE A 1 84 ? -2.059 3.720 7.524 1.00 84.69 84 ILE A O 1
ATOM 592 N N . THR A 1 85 ? -1.140 3.017 9.448 1.00 82.69 85 THR A N 1
ATOM 593 C CA . THR A 1 85 ? 0.222 3.465 9.139 1.00 82.69 85 THR A CA 1
ATOM 594 C C . THR A 1 85 ? 1.072 2.245 8.855 1.00 82.69 85 THR A C 1
ATOM 596 O O . THR A 1 85 ? 1.089 1.322 9.669 1.00 82.69 85 THR A O 1
ATOM 599 N N . LEU A 1 86 ? 1.794 2.262 7.740 1.00 78.31 86 LEU A N 1
ATOM 600 C CA . LEU A 1 86 ? 2.765 1.233 7.410 1.00 78.31 86 LEU A CA 1
ATOM 601 C C . LEU A 1 86 ? 4.152 1.881 7.344 1.00 78.31 86 LEU A C 1
ATOM 603 O O . LEU A 1 86 ? 4.307 2.938 6.740 1.00 78.31 86 LEU A O 1
ATOM 607 N N . SER A 1 87 ? 5.153 1.255 7.953 1.00 76.50 87 SER A N 1
ATOM 608 C CA . SER A 1 87 ? 6.541 1.709 7.939 1.00 76.50 87 SER A CA 1
ATOM 609 C C . SER A 1 87 ? 7.491 0.589 7.537 1.00 76.50 87 SER A C 1
ATOM 611 O O . SER A 1 87 ? 7.330 -0.559 7.929 1.00 76.50 87 SER A O 1
ATOM 613 N N . GLY A 1 88 ? 8.519 0.934 6.778 1.00 78.31 88 GLY A N 1
ATOM 614 C CA . GLY A 1 88 ? 9.518 -0.011 6.304 1.00 78.31 88 GLY A CA 1
ATOM 615 C C . GLY A 1 88 ? 10.645 0.728 5.606 1.00 78.31 88 GLY A C 1
ATOM 616 O O . GLY A 1 88 ? 10.580 1.946 5.413 1.00 78.31 88 GLY A O 1
ATOM 617 N N . THR A 1 89 ? 11.688 -0.002 5.228 1.00 83.69 89 THR A N 1
ATOM 618 C CA . THR A 1 89 ? 12.747 0.553 4.384 1.00 83.69 89 THR A CA 1
ATOM 619 C C . THR A 1 89 ? 12.198 0.843 2.990 1.00 83.69 89 THR A C 1
ATOM 621 O O . THR A 1 89 ? 11.418 0.065 2.438 1.00 83.69 89 THR A O 1
ATOM 624 N N . THR A 1 90 ? 12.605 1.972 2.421 1.00 86.06 90 THR A N 1
ATOM 625 C CA . THR A 1 90 ? 12.231 2.377 1.069 1.00 86.06 90 THR A CA 1
ATOM 626 C C . THR A 1 90 ? 13.421 2.404 0.130 1.00 86.06 90 THR A C 1
ATOM 628 O O . THR A 1 90 ? 14.582 2.374 0.548 1.00 86.06 90 THR A O 1
ATOM 631 N N . VAL A 1 91 ? 13.115 2.435 -1.163 1.00 86.12 91 VAL A N 1
ATOM 632 C CA . VAL A 1 91 ? 14.113 2.638 -2.210 1.00 86.12 91 VAL A CA 1
ATOM 633 C C . VAL A 1 91 ? 14.807 3.990 -2.039 1.00 86.12 91 VAL A C 1
ATOM 635 O O . VAL A 1 91 ? 14.260 4.931 -1.464 1.00 86.12 91 VAL A O 1
ATOM 638 N N . SER A 1 92 ? 16.020 4.094 -2.572 1.00 83.56 92 SER A N 1
ATOM 639 C CA . SER A 1 92 ? 16.767 5.348 -2.646 1.00 83.56 92 SER A CA 1
ATOM 640 C C . SER A 1 92 ? 17.200 5.627 -4.086 1.00 83.56 92 SER A C 1
ATOM 642 O O . SER A 1 92 ? 17.123 4.753 -4.949 1.00 83.56 92 SER A O 1
ATOM 644 N N . GLY A 1 93 ? 17.628 6.862 -4.361 1.00 84.44 93 GLY A N 1
ATOM 645 C CA . GLY A 1 93 ? 18.116 7.260 -5.687 1.00 84.44 93 GLY A CA 1
ATOM 646 C C . GLY A 1 93 ? 17.029 7.595 -6.713 1.00 84.44 93 GLY A C 1
ATOM 647 O O . GLY A 1 93 ? 17.357 7.830 -7.871 1.00 84.44 93 GLY A O 1
ATOM 648 N N . LYS A 1 94 ? 15.756 7.657 -6.305 1.00 85.75 94 LYS A N 1
ATOM 649 C CA . LYS A 1 94 ? 14.629 8.103 -7.142 1.00 85.75 94 LYS A CA 1
ATOM 650 C C . LYS A 1 94 ? 14.116 9.481 -6.732 1.00 85.75 94 LYS A C 1
ATOM 652 O O . LYS A 1 94 ? 14.670 10.124 -5.835 1.00 85.75 94 LYS A O 1
ATOM 657 N N . SER A 1 95 ? 13.038 9.934 -7.370 1.00 88.94 95 SER A N 1
ATOM 658 C CA . SER A 1 95 ? 12.260 11.093 -6.938 1.00 88.94 95 SER A CA 1
ATOM 659 C C . SER A 1 95 ? 11.850 10.987 -5.463 1.00 88.94 95 SER A C 1
ATOM 661 O O . SER A 1 95 ? 11.671 9.896 -4.918 1.00 88.94 95 SER A O 1
ATOM 663 N N . ALA A 1 96 ? 11.678 12.135 -4.800 1.00 89.06 96 ALA A N 1
ATOM 664 C CA . ALA A 1 96 ? 11.332 12.179 -3.377 1.00 89.06 96 ALA A CA 1
ATOM 665 C C . ALA A 1 96 ? 10.048 11.392 -3.063 1.00 89.06 96 ALA A C 1
ATOM 667 O O . ALA A 1 96 ? 10.003 10.658 -2.083 1.00 89.06 96 ALA A O 1
ATOM 668 N N .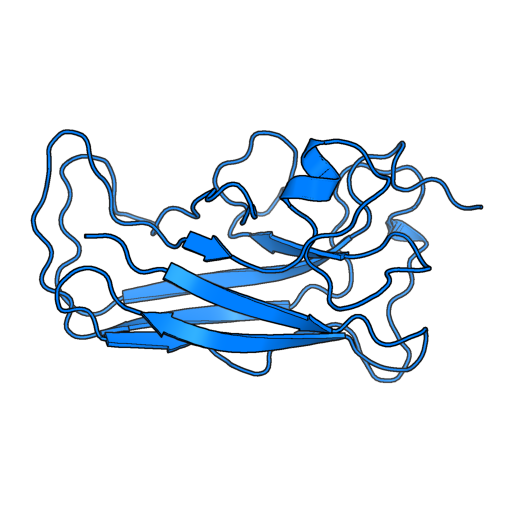 THR A 1 97 ? 9.029 11.488 -3.920 1.00 87.88 97 THR A N 1
ATOM 669 C CA . THR A 1 97 ? 7.768 10.758 -3.738 1.00 87.88 97 THR A CA 1
ATOM 670 C C . THR A 1 97 ? 7.938 9.250 -3.926 1.00 87.88 97 THR A C 1
ATOM 672 O O . THR A 1 97 ? 7.357 8.475 -3.167 1.00 87.88 97 THR A O 1
ATOM 675 N N . ALA A 1 98 ? 8.749 8.819 -4.897 1.00 88.12 98 ALA A N 1
ATOM 676 C CA . ALA A 1 98 ? 9.050 7.406 -5.101 1.00 88.12 98 ALA A CA 1
ATOM 677 C C . ALA A 1 98 ? 9.843 6.826 -3.918 1.00 88.12 98 ALA A C 1
ATOM 679 O O . ALA A 1 98 ? 9.460 5.786 -3.388 1.00 88.12 98 ALA A O 1
ATOM 680 N N . ASN A 1 99 ? 10.871 7.534 -3.438 1.00 87.88 99 ASN A N 1
ATOM 681 C CA . ASN A 1 99 ? 11.634 7.138 -2.246 1.00 87.88 99 ASN A CA 1
ATOM 682 C C . ASN A 1 99 ? 10.776 7.099 -0.971 1.00 87.88 99 ASN A C 1
ATOM 684 O O . ASN A 1 99 ? 11.158 6.444 -0.010 1.00 87.88 99 ASN A O 1
ATOM 688 N N . ASP A 1 100 ? 9.647 7.805 -0.926 1.00 88.38 100 ASP A N 1
ATOM 689 C CA . ASP A 1 100 ? 8.745 7.788 0.229 1.00 88.38 100 ASP A CA 1
ATOM 690 C C . ASP A 1 100 ? 7.700 6.661 0.151 1.00 88.38 100 ASP A C 1
ATOM 692 O O . ASP A 1 100 ? 7.230 6.191 1.179 1.00 88.38 100 ASP A O 1
ATOM 696 N N . SER A 1 101 ? 7.342 6.195 -1.052 1.00 88.81 101 SER A N 1
ATOM 697 C CA . SER A 1 101 ? 6.188 5.292 -1.260 1.00 88.81 101 SER A CA 1
ATOM 698 C C . SER A 1 101 ? 6.548 3.893 -1.772 1.00 88.81 101 SER A C 1
ATOM 700 O O . SER A 1 101 ? 5.688 3.014 -1.822 1.00 88.81 101 SER A O 1
ATOM 702 N N . LEU A 1 102 ? 7.793 3.682 -2.207 1.00 88.50 102 LEU A N 1
ATOM 703 C CA . LEU A 1 102 ? 8.268 2.403 -2.729 1.00 88.50 102 LEU A CA 1
ATOM 704 C C . LEU A 1 102 ? 9.127 1.707 -1.682 1.00 88.50 102 LEU A C 1
ATOM 706 O O . LEU A 1 102 ? 10.255 2.114 -1.406 1.00 88.50 102 LEU A O 1
ATOM 710 N N . PHE A 1 103 ? 8.595 0.631 -1.124 1.00 87.44 103 PHE A N 1
ATOM 711 C CA . PHE A 1 103 ? 9.246 -0.149 -0.086 1.00 87.44 103 PHE A CA 1
ATOM 712 C C . PHE A 1 103 ? 10.148 -1.232 -0.673 1.00 87.44 103 PHE A C 1
ATOM 714 O O . PHE A 1 103 ? 9.852 -1.818 -1.714 1.00 87.44 103 PHE A O 1
ATOM 721 N N . SER A 1 104 ? 11.261 -1.508 -0.004 1.00 83.31 104 SER A N 1
ATOM 722 C CA . SER A 1 104 ? 12.216 -2.543 -0.403 1.00 83.31 104 SER A CA 1
ATOM 723 C C . SER A 1 104 ? 13.053 -2.992 0.783 1.00 83.31 104 SER A C 1
ATOM 725 O O . SER A 1 104 ? 13.249 -2.227 1.723 1.00 83.31 104 SER A O 1
ATOM 727 N N . THR A 1 105 ? 13.648 -4.175 0.704 1.00 68.62 105 THR A N 1
ATOM 728 C CA . THR A 1 105 ? 14.677 -4.620 1.641 1.00 68.62 105 THR A CA 1
ATOM 729 C C . THR A 1 105 ? 16.013 -4.721 0.945 1.00 68.62 105 THR A C 1
ATOM 731 O O . THR A 1 105 ? 16.129 -5.168 -0.195 1.00 68.62 105 THR A O 1
ATOM 734 N N . GLY A 1 106 ? 17.041 -4.292 1.670 1.00 62.59 106 GLY A N 1
ATOM 735 C CA . GLY A 1 106 ? 18.411 -4.323 1.186 1.00 62.59 106 GLY A CA 1
ATOM 736 C C . GLY A 1 106 ? 18.674 -3.359 0.028 1.00 62.59 106 GLY A C 1
ATOM 737 O O . GLY A 1 106 ? 17.975 -2.366 -0.176 1.00 62.59 106 GLY A O 1
ATOM 738 N N . THR A 1 107 ? 19.752 -3.637 -0.699 1.00 57.06 107 THR A N 1
ATOM 739 C CA . THR A 1 107 ? 20.235 -2.798 -1.796 1.00 57.06 107 THR A CA 1
ATOM 740 C C . THR A 1 107 ? 19.410 -3.059 -3.054 1.00 57.06 107 THR A C 1
ATOM 742 O O . THR A 1 107 ? 19.537 -4.106 -3.687 1.00 57.06 107 THR A O 1
ATOM 745 N N . ASN A 1 108 ? 18.565 -2.100 -3.424 1.00 61.88 108 ASN A N 1
ATOM 746 C CA . ASN A 1 108 ? 17.699 -2.196 -4.593 1.00 61.88 108 ASN A CA 1
ATOM 747 C C . ASN A 1 108 ? 18.463 -1.853 -5.882 1.00 61.88 108 ASN A C 1
ATOM 749 O O . ASN A 1 108 ? 18.619 -0.683 -6.226 1.00 61.88 108 ASN A O 1
ATOM 753 N N . ALA A 1 109 ? 18.958 -2.875 -6.579 1.00 57.03 109 ALA A N 1
ATOM 754 C CA . ALA A 1 109 ? 19.763 -2.705 -7.789 1.00 57.03 109 ALA A CA 1
ATOM 755 C C . ALA A 1 109 ? 18.944 -2.430 -9.067 1.00 57.03 109 ALA A C 1
ATOM 757 O O . ALA A 1 109 ? 19.529 -2.055 -10.074 1.00 57.03 109 ALA A O 1
ATOM 758 N N . THR A 1 110 ? 17.620 -2.631 -9.055 1.00 66.25 110 THR A N 1
ATOM 759 C CA . THR A 1 110 ? 16.776 -2.563 -10.267 1.00 66.25 110 THR A CA 1
ATOM 760 C C . THR A 1 110 ? 15.895 -1.320 -10.335 1.00 66.25 110 THR A C 1
ATOM 762 O O . THR A 1 110 ? 15.277 -1.066 -11.363 1.00 66.25 110 THR A O 1
ATOM 765 N N . GLY A 1 111 ? 15.789 -0.553 -9.246 1.00 75.81 111 GLY A N 1
ATOM 766 C CA . GLY A 1 111 ? 14.906 0.607 -9.196 1.00 75.81 111 GLY A CA 1
ATOM 767 C C . GLY A 1 111 ? 13.417 0.237 -9.167 1.00 75.81 111 GLY A C 1
ATOM 768 O O . GLY A 1 111 ? 12.583 1.042 -9.572 1.00 75.81 111 GLY A O 1
ATOM 769 N N . PHE A 1 112 ? 13.046 -0.944 -8.677 1.00 83.50 112 PHE A N 1
ATOM 770 C CA . PHE A 1 112 ? 11.643 -1.314 -8.458 1.00 83.50 112 PHE A CA 1
ATOM 771 C C . PHE A 1 112 ? 11.399 -1.599 -6.986 1.00 83.50 112 PHE A C 1
ATOM 773 O O . PHE A 1 112 ? 12.118 -2.385 -6.382 1.00 83.50 112 PHE A O 1
ATOM 780 N N . GLY A 1 113 ? 10.372 -0.991 -6.406 1.00 86.44 113 GLY A N 1
ATOM 781 C CA . GLY A 1 113 ? 9.930 -1.280 -5.046 1.00 86.44 113 GLY A CA 1
ATOM 782 C C . GLY A 1 113 ? 8.489 -1.764 -5.008 1.00 86.44 113 GLY A C 1
ATOM 783 O O . GLY A 1 113 ? 7.805 -1.863 -6.026 1.00 86.44 113 GLY A O 1
ATOM 784 N N . VAL A 1 114 ? 8.028 -2.063 -3.804 1.00 88.44 114 VAL A N 1
ATOM 785 C CA . VAL A 1 114 ? 6.650 -2.443 -3.520 1.00 88.44 114 VAL A CA 1
ATOM 786 C C . VAL A 1 114 ? 5.862 -1.199 -3.142 1.00 88.44 114 VAL A C 1
ATOM 788 O O . VAL A 1 114 ? 6.251 -0.466 -2.237 1.00 88.44 114 VAL A O 1
ATOM 791 N N . ILE A 1 115 ? 4.734 -0.981 -3.804 1.00 89.25 115 ILE A N 1
ATOM 792 C CA . ILE A 1 115 ? 3.750 0.031 -3.434 1.00 89.25 115 ILE A CA 1
ATOM 793 C C . ILE A 1 115 ? 2.544 -0.642 -2.783 1.00 89.25 115 ILE A C 1
ATOM 795 O O . ILE A 1 115 ? 2.060 -1.660 -3.279 1.00 89.25 115 ILE A O 1
ATOM 799 N N . ILE A 1 116 ? 2.049 -0.065 -1.686 1.00 90.44 116 ILE A N 1
ATOM 800 C CA . ILE A 1 116 ? 0.875 -0.546 -0.945 1.00 90.44 116 ILE A CA 1
ATOM 801 C C . ILE A 1 116 ? -0.185 0.553 -0.931 1.00 90.44 116 ILE A C 1
ATOM 803 O O . ILE A 1 116 ? 0.119 1.696 -0.593 1.00 90.44 116 ILE A O 1
ATOM 807 N N . TYR A 1 117 ? -1.418 0.224 -1.311 1.00 90.88 117 TYR A N 1
ATOM 808 C CA . TYR A 1 117 ? -2.466 1.213 -1.560 1.00 90.88 117 TYR A CA 1
ATOM 809 C C . TYR A 1 117 ? -3.884 0.624 -1.459 1.00 90.88 117 TYR A C 1
ATOM 811 O O . TYR A 1 117 ? -4.062 -0.587 -1.524 1.00 90.88 117 TYR A O 1
ATOM 819 N N . ASN A 1 118 ? -4.915 1.462 -1.308 1.00 90.75 118 ASN A N 1
ATOM 820 C CA . ASN A 1 118 ? -6.338 1.057 -1.317 1.00 90.75 118 ASN A CA 1
ATOM 821 C C . ASN A 1 118 ? -7.178 1.855 -2.333 1.00 90.75 118 ASN A C 1
ATOM 823 O O . ASN A 1 118 ? -8.324 2.222 -2.082 1.00 90.75 118 ASN A O 1
ATOM 827 N N . THR A 1 119 ? -6.588 2.141 -3.491 1.00 87.00 119 THR A N 1
ATOM 828 C CA . THR A 1 119 ? -7.179 2.929 -4.582 1.00 87.00 119 THR A CA 1
ATOM 829 C C . THR A 1 119 ? -6.929 2.259 -5.934 1.00 87.00 119 THR A C 1
ATOM 831 O O . THR A 1 119 ? -5.991 1.485 -6.074 1.00 87.00 119 THR A O 1
ATOM 834 N N . ASP A 1 120 ? -7.713 2.578 -6.959 1.00 81.38 120 ASP A N 1
ATOM 835 C CA . ASP A 1 120 ? -7.461 2.058 -8.311 1.00 81.38 120 ASP A CA 1
ATOM 836 C C . ASP A 1 120 ? -6.313 2.784 -9.031 1.00 81.38 120 ASP A C 1
ATOM 838 O O . ASP A 1 120 ? -5.728 2.240 -9.969 1.00 81.38 120 ASP A O 1
ATOM 842 N N . ASN A 1 121 ? -5.978 4.003 -8.589 1.00 77.94 121 ASN A N 1
ATOM 843 C CA . ASN A 1 121 ? -4.956 4.846 -9.205 1.00 77.94 121 ASN A CA 1
ATOM 844 C C . ASN A 1 121 ? -3.938 5.326 -8.156 1.00 77.94 121 ASN A C 1
ATOM 846 O O . ASN A 1 121 ? -4.081 6.428 -7.603 1.00 77.94 121 ASN A O 1
ATOM 850 N N . PRO A 1 122 ? -2.936 4.497 -7.821 1.00 78.38 122 PRO A N 1
ATOM 851 C CA . PRO A 1 122 ? -1.854 4.942 -6.964 1.00 78.38 122 PRO A CA 1
ATOM 852 C C . PRO A 1 122 ? -1.043 6.013 -7.708 1.00 78.38 122 PRO A C 1
ATOM 854 O O . PRO A 1 122 ? -0.670 5.825 -8.855 1.00 78.38 122 PRO A O 1
ATOM 857 N N . GLY A 1 123 ? -0.798 7.159 -7.082 1.00 75.75 123 GLY A N 1
ATOM 858 C CA . GLY A 1 123 ? 0.007 8.243 -7.625 1.00 75.75 123 GLY A CA 1
ATOM 859 C C . GLY A 1 123 ? 0.384 9.264 -6.556 1.00 75.75 123 GLY A C 1
ATOM 860 O O . GLY A 1 123 ? -0.116 9.228 -5.429 1.00 75.75 123 GLY A O 1
ATOM 861 N N . ALA A 1 124 ? 1.269 10.192 -6.916 1.00 69.31 124 ALA A N 1
ATOM 862 C CA . ALA A 1 124 ? 1.751 11.232 -6.013 1.00 69.31 124 ALA A CA 1
ATOM 863 C C . ALA A 1 124 ? 0.601 12.040 -5.376 1.00 69.31 124 ALA A C 1
ATOM 865 O O . ALA A 1 124 ? -0.347 12.437 -6.051 1.00 69.31 124 ALA A O 1
ATOM 866 N N . GLY A 1 125 ? 0.703 12.300 -4.068 1.00 69.94 125 GLY A N 1
ATOM 867 C CA . GLY A 1 125 ? -0.280 13.090 -3.315 1.00 69.94 125 GLY A CA 1
ATOM 868 C C . GLY A 1 125 ? -1.560 12.342 -2.924 1.00 69.94 125 GLY A C 1
ATOM 869 O O . GLY A 1 125 ? -2.428 12.930 -2.281 1.00 69.94 125 GLY A O 1
ATOM 870 N N . ASN A 1 126 ? -1.688 11.058 -3.270 1.00 78.00 126 ASN A N 1
ATOM 871 C CA . ASN A 1 126 ? -2.824 10.248 -2.853 1.00 78.00 126 ASN A CA 1
ATOM 872 C C . ASN A 1 126 ? -2.623 9.730 -1.419 1.00 78.00 126 ASN A C 1
ATOM 874 O O . ASN A 1 126 ? -1.659 9.026 -1.130 1.00 78.00 126 ASN A O 1
ATOM 878 N N . THR A 1 127 ? -3.559 10.041 -0.523 1.00 81.38 127 THR A N 1
ATOM 879 C CA . THR A 1 127 ? -3.546 9.561 0.870 1.00 81.38 127 THR A CA 1
ATOM 880 C C . THR A 1 127 ? -3.862 8.069 0.994 1.00 81.38 127 THR A C 1
ATOM 882 O O . THR A 1 127 ? -3.675 7.484 2.052 1.00 81.38 127 THR A O 1
ATOM 885 N N . ASN A 1 128 ? -4.312 7.433 -0.085 1.00 86.69 128 ASN A N 1
ATOM 886 C CA . ASN A 1 128 ? -4.625 6.007 -0.165 1.00 86.69 128 ASN A CA 1
ATOM 887 C C . ASN A 1 128 ? -3.395 5.145 -0.493 1.00 86.69 128 ASN A C 1
ATOM 889 O O . ASN A 1 128 ? -3.535 4.065 -1.065 1.00 86.69 128 ASN A O 1
ATOM 893 N N . ILE A 1 129 ? -2.193 5.638 -0.184 1.00 87.56 129 ILE A N 1
ATOM 894 C CA . ILE A 1 129 ? -0.907 4.978 -0.428 1.00 87.56 129 ILE A CA 1
ATOM 895 C C . ILE A 1 129 ? -0.093 5.018 0.862 1.00 87.56 129 ILE A C 1
ATOM 897 O O . ILE A 1 129 ? -0.071 6.023 1.573 1.00 87.56 129 ILE A O 1
ATOM 901 N N . ALA A 1 130 ? 0.567 3.908 1.168 1.00 87.19 130 ALA A N 1
ATOM 902 C CA . ALA A 1 130 ? 1.504 3.814 2.273 1.00 87.19 130 ALA A CA 1
ATOM 903 C C . ALA A 1 130 ? 2.769 4.632 1.981 1.00 87.19 130 ALA A C 1
ATOM 905 O O . ALA A 1 130 ? 3.334 4.509 0.895 1.00 87.19 130 ALA A O 1
ATOM 906 N N . THR A 1 131 ? 3.252 5.402 2.958 1.00 85.88 131 THR A N 1
ATOM 907 C CA . THR A 1 131 ? 4.539 6.103 2.838 1.00 85.88 131 THR A CA 1
ATOM 908 C C . THR A 1 131 ? 5.390 5.948 4.096 1.00 85.88 131 THR A C 1
ATOM 910 O O . THR A 1 131 ? 4.862 5.853 5.208 1.00 85.88 131 THR A O 1
ATOM 913 N N . SER A 1 132 ? 6.715 5.920 3.940 1.00 80.62 132 SER A N 1
ATOM 914 C CA . SER A 1 132 ? 7.658 5.743 5.052 1.00 80.62 132 SER A CA 1
ATOM 915 C C . SER A 1 132 ? 7.769 6.976 5.946 1.00 80.62 132 SER A C 1
ATOM 917 O O . SER A 1 132 ? 8.036 6.834 7.140 1.00 80.62 132 SER A O 1
ATOM 919 N N . SER A 1 133 ? 7.445 8.166 5.429 1.00 73.56 133 SER A N 1
ATOM 920 C CA . SER A 1 133 ? 7.271 9.414 6.187 1.00 73.56 133 SER A CA 1
ATOM 921 C C . SER A 1 133 ? 6.109 9.393 7.195 1.00 73.56 133 SER A C 1
ATOM 923 O O . SER A 1 133 ? 5.821 10.403 7.841 1.00 73.56 133 SER A O 1
ATOM 925 N N . GLY A 1 134 ? 5.446 8.246 7.371 1.00 63.34 134 GLY A N 1
ATOM 926 C CA . GLY A 1 134 ? 4.304 8.082 8.263 1.00 63.34 134 GLY A CA 1
ATOM 927 C C . GLY A 1 134 ? 2.979 8.433 7.593 1.00 63.34 134 GLY A C 1
ATOM 928 O O . GLY A 1 134 ? 2.008 8.751 8.289 1.00 63.34 134 GLY A O 1
ATOM 929 N N . GLY A 1 135 ? 2.932 8.387 6.257 1.00 66.75 135 GLY A N 1
ATOM 930 C CA . GLY A 1 135 ? 1.694 8.449 5.498 1.00 66.75 135 GLY A CA 1
ATOM 931 C C . GLY A 1 135 ? 0.764 7.318 5.899 1.00 66.75 135 GLY A C 1
ATOM 932 O O . GLY A 1 135 ? 1.174 6.242 6.343 1.00 66.75 135 GLY A O 1
ATOM 933 N N . THR A 1 136 ? -0.527 7.605 5.817 1.00 73.56 136 THR A N 1
ATOM 934 C CA . THR A 1 136 ? -1.543 6.758 6.425 1.00 73.56 136 THR A CA 1
ATOM 935 C C . THR A 1 136 ? -2.655 6.472 5.453 1.00 73.56 136 THR A C 1
ATOM 937 O O . THR A 1 136 ? -3.256 7.413 4.943 1.00 73.56 136 THR A O 1
ATOM 940 N N . ILE A 1 137 ? -2.983 5.196 5.304 1.00 87.38 137 ILE A N 1
ATOM 941 C CA . ILE A 1 137 ? -4.127 4.742 4.531 1.00 87.38 137 ILE A CA 1
ATOM 942 C C . ILE A 1 137 ? -5.392 4.901 5.397 1.00 87.38 137 ILE A C 1
ATOM 944 O O . ILE A 1 137 ? -5.458 4.319 6.488 1.00 87.38 137 ILE A O 1
ATOM 948 N N . PRO A 1 138 ? -6.396 5.691 4.973 1.00 88.56 138 PRO A N 1
ATOM 949 C CA . PRO A 1 138 ? -7.650 5.830 5.707 1.00 88.56 138 PRO A CA 1
ATOM 950 C C . PRO A 1 138 ? -8.391 4.496 5.812 1.00 88.56 138 PRO A C 1
ATOM 952 O O . PRO A 1 138 ? -8.405 3.711 4.864 1.00 88.56 138 PRO A O 1
ATOM 955 N N . ILE A 1 139 ? -9.069 4.263 6.939 1.00 88.38 139 ILE A N 1
ATOM 956 C CA . ILE A 1 139 ? -9.999 3.135 7.059 1.00 88.38 139 ILE A CA 1
ATOM 957 C C . ILE A 1 139 ? -11.316 3.548 6.380 1.00 88.38 139 ILE A C 1
ATOM 959 O O . ILE A 1 139 ? -11.934 4.524 6.819 1.00 88.38 139 ILE A O 1
ATOM 963 N N . PRO A 1 140 ? -11.768 2.849 5.319 1.00 88.56 140 PRO A N 1
ATOM 964 C CA . PRO A 1 140 ? -12.987 3.221 4.607 1.00 88.56 140 PRO A CA 1
ATOM 965 C C . PRO A 1 140 ? -14.194 3.325 5.546 1.00 88.56 140 PRO A C 1
ATOM 967 O O . PRO A 1 140 ? -14.428 2.443 6.369 1.00 88.56 140 PRO A O 1
ATOM 970 N N . GLY A 1 141 ? -14.953 4.416 5.427 1.00 87.25 141 GLY A N 1
ATOM 971 C CA . GLY A 1 141 ? -16.115 4.692 6.281 1.00 87.25 141 GLY A CA 1
ATOM 972 C C . GLY A 1 141 ? -15.811 5.429 7.592 1.00 87.25 141 GLY A C 1
ATOM 973 O O . GLY A 1 141 ? -16.752 5.816 8.281 1.00 87.25 141 GLY A O 1
ATOM 974 N N . TYR A 1 142 ? -14.539 5.694 7.918 1.00 86.62 142 TYR A N 1
ATOM 975 C CA . TYR A 1 142 ? -14.144 6.391 9.147 1.00 86.62 142 TYR A CA 1
ATOM 976 C C . TYR A 1 142 ? -13.466 7.733 8.841 1.00 86.62 142 TYR A C 1
ATOM 978 O O . TYR A 1 142 ? -12.307 7.799 8.439 1.00 86.62 142 TYR A O 1
ATOM 986 N N . GLY A 1 143 ? -14.214 8.823 9.031 1.00 86.31 143 GLY A N 1
ATOM 987 C CA . GLY A 1 143 ? -13.737 10.200 8.872 1.00 86.31 143 GLY A CA 1
ATOM 988 C C . GLY A 1 143 ? -13.277 10.852 10.179 1.00 86.31 143 GLY A C 1
ATOM 989 O O . GLY A 1 143 ? -13.212 10.219 11.236 1.00 86.31 143 GLY A O 1
ATOM 990 N N . LEU A 1 144 ? -12.986 12.153 10.122 1.00 87.75 144 LEU A N 1
ATOM 991 C CA . LEU A 1 144 ? -12.683 12.952 11.314 1.00 87.75 144 LEU A CA 1
ATOM 992 C C . LEU A 1 144 ? -13.847 12.906 12.313 1.00 87.75 144 LEU A C 1
ATOM 994 O O . LEU A 1 144 ? -15.010 12.939 11.918 1.00 87.75 144 LEU A O 1
ATOM 998 N N . GLY A 1 145 ? -13.540 12.819 13.608 1.00 83.38 145 GLY A N 1
ATOM 999 C CA . GLY A 1 145 ? -14.558 12.732 14.659 1.00 83.38 145 GLY A CA 1
ATOM 1000 C C . GLY A 1 145 ? -15.155 11.339 14.846 1.00 83.38 145 GLY A C 1
ATOM 1001 O O . GLY A 1 145 ? -15.859 11.118 15.830 1.00 83.38 145 GLY A O 1
ATOM 1002 N N . THR A 1 146 ? -14.865 10.387 13.955 1.00 85.88 146 THR A N 1
ATOM 1003 C CA . THR A 1 146 ? -15.405 9.027 14.059 1.00 85.88 146 THR A CA 1
ATOM 1004 C C . THR A 1 146 ? -14.548 8.143 14.961 1.00 85.88 146 THR A C 1
ATOM 1006 O O . THR A 1 146 ? -13.327 8.288 15.044 1.00 85.88 146 THR A O 1
ATOM 1009 N N . ALA A 1 147 ? -15.210 7.215 15.649 1.00 84.62 147 ALA A N 1
ATOM 1010 C CA . ALA A 1 147 ? -14.572 6.172 16.437 1.00 84.62 147 ALA A CA 1
ATOM 1011 C C . ALA A 1 147 ? -14.668 4.840 15.692 1.00 84.62 147 ALA A C 1
ATOM 1013 O O . ALA A 1 147 ? -15.737 4.483 15.194 1.00 84.62 147 ALA A O 1
ATOM 1014 N N . LEU A 1 148 ? -13.570 4.088 15.661 1.00 85.81 148 LEU A N 1
ATOM 1015 C CA . LEU A 1 148 ? -13.594 2.701 15.215 1.00 85.81 148 LEU A CA 1
ATOM 1016 C C . LEU A 1 148 ? -14.052 1.808 16.371 1.00 85.81 148 LEU A C 1
ATOM 1018 O O . LEU A 1 148 ? -13.303 1.618 17.325 1.00 85.81 148 LEU A O 1
ATOM 1022 N N . ASN A 1 149 ? -15.273 1.280 16.276 1.00 86.62 149 ASN A N 1
ATOM 1023 C CA . ASN A 1 149 ? -15.858 0.380 17.267 1.00 86.62 149 ASN A CA 1
ATOM 1024 C C . ASN A 1 149 ? -16.301 -0.923 16.599 1.00 86.62 149 ASN A C 1
ATOM 1026 O O . ASN A 1 149 ? -17.025 -0.881 15.604 1.00 86.62 149 ASN A O 1
ATOM 1030 N N . GLY A 1 150 ? -15.899 -2.057 17.172 1.00 87.56 150 GLY A N 1
ATOM 1031 C CA . GLY A 1 150 ? -16.178 -3.388 16.635 1.00 87.56 150 GLY A CA 1
ATOM 1032 C C . GLY A 1 150 ? -15.139 -3.872 15.625 1.00 87.56 150 GLY A C 1
ATOM 1033 O O . GLY A 1 150 ? -14.027 -3.349 15.551 1.00 87.56 150 GLY A O 1
ATOM 1034 N N . ASP A 1 151 ? -15.510 -4.901 14.872 1.00 91.44 151 ASP A N 1
ATOM 1035 C CA . ASP A 1 151 ? -14.610 -5.566 13.937 1.00 91.44 151 ASP A CA 1
ATOM 1036 C C . ASP A 1 151 ? -14.726 -4.946 12.542 1.00 91.44 151 ASP A C 1
ATOM 1038 O O . ASP A 1 151 ? -15.823 -4.661 12.057 1.00 91.44 151 ASP A O 1
ATOM 1042 N N . THR A 1 152 ? -13.593 -4.758 11.872 1.00 91.06 152 THR A N 1
ATOM 1043 C CA . THR A 1 152 ? -13.551 -4.319 10.477 1.00 91.06 152 THR A CA 1
ATOM 1044 C C . THR A 1 152 ? -12.374 -4.940 9.737 1.00 91.06 152 THR A C 1
ATOM 1046 O O . THR A 1 152 ? -11.384 -5.359 10.335 1.00 91.06 152 THR A O 1
ATOM 1049 N N . SER A 1 153 ? -12.474 -4.995 8.414 1.00 92.25 153 SER A N 1
ATOM 1050 C CA . SER A 1 153 ? -11.416 -5.493 7.543 1.00 92.25 153 SER A CA 1
ATOM 1051 C C . SER A 1 153 ? -11.161 -4.479 6.440 1.00 92.25 153 SER A C 1
ATOM 1053 O O . SER A 1 153 ? -12.084 -4.057 5.741 1.00 92.25 153 SER A O 1
ATOM 1055 N N . VAL A 1 154 ? -9.903 -4.079 6.288 1.00 91.00 154 VAL A N 1
ATOM 1056 C CA . VAL A 1 154 ? -9.465 -3.152 5.249 1.00 91.00 154 VAL A CA 1
ATOM 1057 C C . VAL A 1 154 ? -8.759 -3.951 4.170 1.00 91.00 154 VAL A C 1
ATOM 1059 O O . VAL A 1 154 ? -7.743 -4.593 4.424 1.00 91.00 154 VAL A O 1
ATOM 1062 N N . THR A 1 155 ? -9.311 -3.913 2.960 1.00 93.56 155 THR A N 1
ATOM 1063 C CA . THR A 1 155 ? -8.662 -4.508 1.790 1.00 93.56 155 THR A CA 1
ATOM 1064 C C . THR A 1 155 ? -7.628 -3.532 1.251 1.00 93.56 155 THR A C 1
ATOM 1066 O O . THR A 1 155 ? -7.956 -2.389 0.934 1.00 93.56 155 THR A O 1
ATOM 1069 N N . LEU A 1 156 ? -6.389 -3.997 1.157 1.00 92.31 156 LEU A N 1
ATOM 1070 C CA . LEU A 1 156 ? -5.268 -3.295 0.554 1.00 92.31 156 LEU A CA 1
ATOM 1071 C C . LEU A 1 156 ? -4.812 -4.049 -0.696 1.00 92.31 156 LEU A C 1
ATOM 1073 O O . LEU A 1 156 ? -5.091 -5.235 -0.885 1.00 92.31 156 LEU A O 1
ATOM 1077 N N . MET A 1 157 ? -4.091 -3.345 -1.550 1.00 92.31 157 MET A N 1
ATOM 1078 C CA . MET A 1 157 ? -3.427 -3.882 -2.720 1.00 92.31 157 MET A CA 1
ATOM 1079 C C . MET A 1 157 ? -1.938 -3.599 -2.604 1.00 92.31 157 MET A C 1
ATOM 1081 O O . MET A 1 157 ? -1.531 -2.501 -2.228 1.00 92.31 157 MET A O 1
ATOM 1085 N N . ALA A 1 158 ? -1.131 -4.595 -2.936 1.00 90.44 158 ALA A N 1
ATOM 1086 C CA . ALA A 1 158 ? 0.297 -4.451 -3.119 1.00 90.44 158 ALA A CA 1
ATOM 1087 C C . ALA A 1 158 ? 0.662 -4.732 -4.575 1.00 90.44 158 ALA A C 1
ATOM 1089 O O . ALA A 1 158 ? 0.043 -5.567 -5.235 1.00 90.44 158 ALA A O 1
ATOM 1090 N N . ALA A 1 159 ? 1.656 -4.016 -5.087 1.00 89.56 159 ALA A N 1
ATOM 1091 C CA . ALA A 1 159 ? 2.171 -4.208 -6.434 1.00 89.56 159 ALA A CA 1
ATOM 1092 C C . ALA A 1 159 ? 3.649 -3.818 -6.500 1.00 89.56 159 ALA A C 1
ATOM 1094 O O . ALA A 1 159 ? 4.129 -3.052 -5.667 1.00 89.56 159 ALA A O 1
ATOM 1095 N N . VAL A 1 160 ? 4.359 -4.308 -7.511 1.00 87.81 160 VAL A N 1
ATOM 1096 C CA . VAL A 1 160 ? 5.719 -3.855 -7.827 1.00 87.81 160 VAL A CA 1
ATOM 1097 C C . VAL A 1 160 ? 5.642 -2.650 -8.763 1.00 87.81 160 VAL A C 1
ATOM 1099 O O . VAL A 1 160 ? 4.900 -2.677 -9.740 1.00 87.81 160 VAL A O 1
ATOM 1102 N N . GLY A 1 161 ? 6.396 -1.592 -8.481 1.00 88.38 161 GLY A N 1
ATOM 1103 C CA . GLY A 1 161 ? 6.417 -0.372 -9.286 1.00 88.38 161 GLY A CA 1
ATOM 1104 C C . GLY A 1 161 ? 7.734 0.391 -9.160 1.00 88.38 161 GLY A C 1
ATOM 1105 O O . GLY A 1 161 ? 8.542 0.133 -8.270 1.00 88.38 161 GLY A O 1
ATOM 1106 N N . CYS A 1 162 ? 7.958 1.336 -10.069 1.00 86.81 162 CYS A N 1
ATOM 1107 C CA . CYS A 1 162 ? 9.206 2.102 -10.167 1.00 86.81 162 CYS A CA 1
ATOM 1108 C C . CYS A 1 162 ? 9.050 3.596 -9.844 1.00 86.81 162 CYS A C 1
ATOM 1110 O O . CYS A 1 162 ? 10.069 4.275 -9.733 1.00 86.81 162 CYS A O 1
ATOM 1112 N N . GLY A 1 163 ? 7.827 4.087 -9.602 1.00 89.06 163 GLY A N 1
ATOM 1113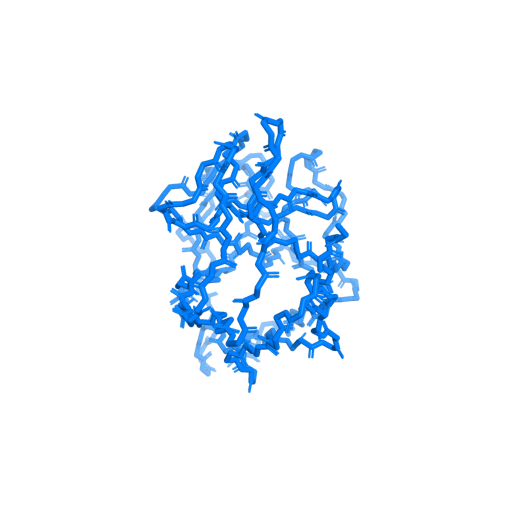 C CA . GLY A 1 163 ? 7.556 5.474 -9.210 1.00 89.06 163 GLY A CA 1
ATOM 1114 C C . GLY A 1 163 ? 7.033 6.302 -10.376 1.00 89.06 163 GLY A C 1
ATOM 1115 O O . GLY A 1 163 ? 6.094 5.883 -11.044 1.00 89.06 163 GLY A O 1
ATOM 1116 N N . THR A 1 164 ? 7.602 7.485 -10.599 1.00 89.38 164 THR A N 1
ATOM 1117 C CA . THR A 1 164 ? 7.232 8.343 -11.737 1.00 89.38 164 THR A CA 1
ATOM 1118 C C . THR A 1 164 ? 7.816 7.825 -13.052 1.00 89.38 164 THR A C 1
ATOM 1120 O O . THR A 1 164 ? 8.761 7.042 -13.045 1.00 89.38 164 THR A O 1
ATOM 1123 N N . ALA A 1 165 ? 7.342 8.326 -14.191 1.00 89.19 165 ALA A N 1
ATOM 1124 C CA . ALA A 1 165 ? 7.873 8.009 -15.513 1.00 89.19 165 ALA A CA 1
ATOM 1125 C C . ALA A 1 165 ? 9.389 8.255 -15.609 1.00 89.19 165 ALA A C 1
ATOM 1127 O O . ALA A 1 165 ? 10.102 7.499 -16.260 1.00 89.19 165 ALA A O 1
ATOM 1128 N N . VAL A 1 166 ? 9.904 9.278 -14.916 1.00 87.94 166 VAL A N 1
ATOM 1129 C CA . VAL A 1 166 ? 11.348 9.563 -14.846 1.00 87.94 166 VAL A CA 1
ATOM 1130 C C . VAL A 1 166 ? 12.091 8.500 -14.042 1.00 87.94 166 VAL A C 1
ATOM 1132 O O . VAL A 1 166 ? 13.201 8.125 -14.410 1.00 87.94 166 VAL A O 1
ATOM 1135 N N . ASP A 1 167 ? 11.474 7.998 -12.974 1.00 87.25 167 ASP A N 1
ATOM 1136 C CA . ASP A 1 167 ? 12.028 6.921 -12.155 1.00 87.25 167 ASP A CA 1
ATOM 1137 C C . ASP A 1 167 ? 11.927 5.550 -12.851 1.00 87.25 167 ASP A C 1
ATOM 1139 O O . ASP A 1 167 ? 12.612 4.610 -12.450 1.00 87.25 167 ASP A O 1
ATOM 1143 N N . CYS A 1 168 ? 11.064 5.437 -13.862 1.00 86.69 168 CYS A N 1
ATOM 1144 C CA . CYS A 1 168 ? 10.731 4.226 -14.610 1.00 86.69 168 CYS A CA 1
ATOM 1145 C C . CYS A 1 168 ? 11.382 4.157 -16.001 1.00 86.69 168 CYS A C 1
ATOM 1147 O O . CYS A 1 168 ? 10.930 3.387 -16.850 1.00 86.69 168 CYS A O 1
ATOM 1149 N N . LYS A 1 169 ? 12.411 4.965 -16.272 1.00 81.69 169 LYS A N 1
ATOM 1150 C CA . LYS A 1 169 ? 13.138 4.877 -17.542 1.00 81.69 169 LYS A CA 1
ATOM 1151 C C . LYS A 1 169 ? 13.873 3.541 -17.617 1.00 81.69 169 LYS A C 1
ATOM 1153 O O . LYS A 1 169 ? 14.608 3.200 -16.694 1.00 81.69 169 LYS A O 1
ATOM 1158 N N . GLY A 1 170 ? 13.655 2.794 -18.698 1.00 62.78 170 GLY A N 1
ATOM 1159 C CA . GLY A 1 170 ? 14.491 1.634 -19.005 1.00 62.78 170 GLY A CA 1
ATOM 1160 C C . GLY A 1 170 ? 15.925 2.102 -19.244 1.00 62.78 170 GLY A C 1
ATOM 1161 O O . GLY A 1 170 ? 16.122 3.104 -19.936 1.00 62.78 170 GLY A O 1
ATOM 1162 N N . GLU A 1 171 ? 16.901 1.426 -18.640 1.00 49.19 171 GLU A N 1
ATOM 1163 C CA . GLU A 1 171 ? 18.305 1.565 -19.050 1.00 49.19 171 GLU A CA 1
ATOM 1164 C C . GLU A 1 171 ? 18.539 0.932 -20.427 1.00 49.19 171 GLU A C 1
ATOM 1166 O O . GLU A 1 171 ? 17.948 -0.142 -20.698 1.00 49.19 171 GLU A O 1
#

Organism: Serratia marcescens (NCBI:txid615)

Radius of gyration: 16.12 Å; chains: 1; bounding box: 36×35×42 Å

pLDDT: mean 77.31, std 16.64, range [27.84, 93.56]

Foldseek 3Di:
DAWEWEWAWADDDQFFWTWIATPDTGHDDPKDKDKPPTFIFDGRNGWDLVVQALAAPDFTRKDKIKMKIAQFDWAADQADKHWYAYAAQADDDDPPQRRFAFHYPDHDPPQKGKKKFQDPDDAPPDLRTHTNVRRTHGDPPIDHRDTDGGIDMRMMMMGIHRHHSVSRHDD

InterPro domains:
  IPR008966 Adhesion domain superfamily [SSF49401] (30-134)
  IPR036937 Fimbrial-type adhesion domain superfamily [G3DSA:2.60.40.1090] (12-159)

Sequence (171 aa):
MFGLLTFSAWSAVNTGTSTIDFESITGGGTCAVSADSPVVLGDKNGIDPTPALDKDWVGLGKTTFKINLTGCVGLGGATTAPKITLSGTTVSGKSATANDSLFSTGTNATGFGVIIYNTDNPGAGNTNIATSSGGTIPIPGYGLGTALNGDTSVTLMAAVGCGTAVDCKGE